Protein AF-A0A7S0CKQ8-F1 (afdb_monomer_lite)

Organism: NCBI:txid420281

InterPro domains:
  IPR008728 Elongator complex protein 4 [PF05625] (81-182)
  IPR027417 P-loop containing nucleoside triphosphate hydrolase [G3DSA:3.40.50.300] (2-163)

Structure (mmCIF, N/CA/C/O backbone):
data_AF-A0A7S0CKQ8-F1
#
_entry.id   AF-A0A7S0CKQ8-F1
#
loop_
_atom_site.group_PDB
_atom_site.id
_atom_site.type_symbol
_atom_site.label_atom_id
_atom_site.label_alt_id
_atom_site.label_comp_id
_atom_site.label_asym_id
_atom_site.label_entity_id
_atom_site.label_seq_id
_atom_site.pdbx_PDB_ins_code
_atom_site.Cartn_x
_atom_site.Cartn_y
_atom_site.Cartn_z
_atom_site.occupancy
_atom_site.B_iso_or_equiv
_atom_site.auth_seq_id
_atom_site.auth_comp_id
_atom_site.auth_asym_id
_atom_site.auth_atom_id
_atom_site.pdbx_PDB_model_num
ATOM 1 N N . LYS A 1 1 ? -15.401 19.056 7.300 1.00 50.69 1 LYS A N 1
ATOM 2 C CA . LYS A 1 1 ? -16.512 18.424 6.540 1.00 50.69 1 LYS A CA 1
ATOM 3 C C . LYS A 1 1 ? -16.419 16.890 6.542 1.00 50.69 1 LYS A C 1
ATOM 5 O O . LYS A 1 1 ? -17.383 16.257 6.943 1.00 50.69 1 LYS A O 1
ATOM 10 N N . THR A 1 2 ? -15.264 16.286 6.246 1.00 48.50 2 THR A N 1
ATOM 11 C CA . THR A 1 2 ? -15.063 14.816 6.235 1.00 48.50 2 THR A CA 1
ATOM 12 C C . THR A 1 2 ? -15.346 14.121 7.576 1.00 48.50 2 THR A C 1
ATOM 14 O O . THR A 1 2 ? -16.003 13.093 7.605 1.00 48.50 2 THR A O 1
ATOM 17 N N . MET A 1 3 ? -14.938 14.717 8.702 1.00 48.72 3 MET A N 1
ATOM 18 C CA . MET A 1 3 ? -15.210 14.181 10.051 1.00 48.72 3 MET A CA 1
ATOM 19 C C . MET A 1 3 ? -16.704 14.138 10.408 1.00 48.72 3 MET A C 1
ATOM 21 O O . MET A 1 3 ? -17.163 13.188 11.034 1.00 48.72 3 MET A O 1
ATOM 25 N N . LEU A 1 4 ? -17.477 15.143 9.982 1.00 59.66 4 LEU A N 1
ATOM 26 C CA . LEU A 1 4 ? -18.929 15.176 10.194 1.00 59.66 4 LEU A CA 1
ATOM 27 C C . LEU A 1 4 ? -19.635 14.133 9.325 1.00 59.66 4 LEU A C 1
ATOM 29 O O . LEU A 1 4 ? -20.561 13.476 9.782 1.00 59.66 4 LEU A O 1
ATOM 33 N N . HIS A 1 5 ? -19.141 13.933 8.102 1.00 58.62 5 HIS A N 1
ATOM 34 C CA . HIS A 1 5 ? -19.642 12.901 7.202 1.00 58.62 5 HIS A CA 1
ATOM 35 C C . HIS A 1 5 ? -19.390 11.486 7.749 1.00 58.62 5 HIS A C 1
ATOM 37 O O . HIS A 1 5 ? -20.305 10.671 7.769 1.00 58.62 5 HIS A O 1
ATOM 43 N N . ILE A 1 6 ? -18.197 11.218 8.296 1.00 57.66 6 ILE A N 1
ATOM 44 C CA . ILE A 1 6 ? -17.873 9.930 8.934 1.00 57.66 6 ILE A CA 1
ATOM 45 C C . ILE A 1 6 ? -18.785 9.668 10.143 1.00 57.66 6 ILE A C 1
ATOM 47 O O . ILE A 1 6 ? -19.312 8.568 10.280 1.00 57.66 6 ILE A O 1
ATOM 51 N N . ARG A 1 7 ? -19.028 10.679 10.990 1.00 58.44 7 ARG A N 1
ATOM 52 C CA . ARG A 1 7 ? -19.945 10.552 12.139 1.00 58.44 7 ARG A CA 1
ATOM 53 C C . ARG A 1 7 ? -21.394 10.311 11.719 1.00 58.44 7 ARG A C 1
ATOM 55 O O . ARG A 1 7 ? -22.065 9.489 12.329 1.00 58.44 7 ARG A O 1
ATOM 62 N N . SER A 1 8 ? -21.860 10.995 10.677 1.00 62.66 8 SER A N 1
ATOM 63 C CA . SER A 1 8 ? -23.208 10.804 10.132 1.00 62.66 8 SER A CA 1
ATOM 64 C C . SER A 1 8 ? -23.404 9.388 9.583 1.00 62.66 8 SER A C 1
ATOM 66 O O . SER A 1 8 ? -24.430 8.774 9.859 1.00 62.66 8 SER A O 1
ATOM 68 N N . ILE A 1 9 ? -22.400 8.836 8.893 1.00 61.12 9 ILE A N 1
ATOM 69 C CA . ILE A 1 9 ? -22.435 7.451 8.405 1.00 61.12 9 ILE A CA 1
ATOM 70 C C . ILE A 1 9 ? -22.483 6.468 9.581 1.00 61.12 9 ILE A C 1
ATOM 72 O O . ILE A 1 9 ? -23.349 5.595 9.600 1.00 61.12 9 ILE A O 1
ATOM 76 N N . LEU A 1 10 ? -21.622 6.649 10.591 1.00 57.31 10 LEU A N 1
ATOM 77 C CA . LEU A 1 10 ? -21.593 5.804 11.794 1.00 57.31 10 LEU A CA 1
ATOM 78 C C . LEU A 1 10 ? -22.907 5.846 12.589 1.00 57.31 10 LEU A C 1
ATOM 80 O O . LEU A 1 10 ? -23.332 4.827 13.114 1.00 57.31 10 LEU A O 1
ATOM 84 N N . SER A 1 11 ? -23.559 7.008 12.655 1.00 58.44 11 SER A N 1
ATOM 85 C CA . SER A 1 11 ? -24.833 7.204 13.361 1.00 58.44 11 SER A CA 1
ATOM 86 C C . SER A 1 11 ? -26.035 6.572 12.654 1.00 58.44 11 SER A C 1
ATOM 88 O O . SER A 1 11 ? -27.066 6.374 13.288 1.00 58.44 11 SER A O 1
ATOM 90 N N . SER A 1 12 ? -25.940 6.328 11.346 1.00 58.66 12 SER A N 1
ATOM 91 C CA . SER A 1 12 ? -27.071 5.888 10.518 1.00 58.66 12 SER A CA 1
ATOM 92 C C . SER A 1 12 ? -27.204 4.370 10.391 1.00 58.66 12 SER A C 1
ATOM 94 O O . SER A 1 12 ? -28.177 3.897 9.806 1.00 58.66 12 SER A O 1
ATOM 96 N N . GLN A 1 13 ? -26.241 3.597 10.905 1.00 53.94 13 GLN A N 1
ATOM 97 C CA . GLN A 1 13 ? -26.240 2.148 10.736 1.00 53.94 13 GLN A CA 1
ATOM 98 C C . GLN A 1 13 ? -26.765 1.402 11.969 1.00 53.94 13 GLN A C 1
ATOM 100 O O . GLN A 1 13 ? -26.391 1.735 13.094 1.00 53.94 13 GLN A O 1
ATOM 105 N N . PRO A 1 14 ? -27.623 0.381 11.774 1.00 51.41 14 PRO A N 1
ATOM 106 C CA . PRO A 1 14 ? -28.135 -0.431 12.867 1.00 51.41 14 PRO A CA 1
ATOM 107 C C . PRO A 1 14 ? -26.995 -1.206 13.558 1.00 51.41 14 PRO A C 1
ATOM 109 O O . PRO A 1 14 ? -26.052 -1.638 12.891 1.00 51.41 14 PRO A O 1
ATOM 112 N N . PRO A 1 15 ? -27.092 -1.444 14.880 1.00 54.56 15 PRO A N 1
ATOM 113 C CA . PRO A 1 15 ? -26.017 -2.003 15.715 1.00 54.56 15 PRO A CA 1
ATOM 114 C C . PRO A 1 15 ? -25.649 -3.467 15.409 1.00 54.56 15 PRO A C 1
ATOM 116 O O . PRO A 1 15 ? -24.789 -4.037 16.073 1.00 54.56 15 PRO A O 1
ATOM 119 N N . THR A 1 16 ? -26.289 -4.096 14.424 1.00 54.41 16 THR A N 1
ATOM 120 C CA . THR A 1 16 ? -26.160 -5.526 14.117 1.00 54.41 16 THR A CA 1
ATOM 121 C C . THR A 1 16 ? -25.118 -5.854 13.053 1.00 54.41 16 THR A C 1
ATOM 123 O O . THR A 1 16 ? -24.730 -7.011 12.942 1.00 54.41 16 THR A O 1
ATOM 126 N N . ASN A 1 17 ? -24.607 -4.870 12.308 1.00 52.91 17 ASN A N 1
ATOM 127 C CA . ASN A 1 17 ? -23.522 -5.084 11.352 1.00 52.91 17 ASN A CA 1
ATOM 128 C C . ASN A 1 17 ? -22.382 -4.116 11.650 1.00 52.91 17 ASN A C 1
ATOM 130 O O . ASN A 1 17 ? -22.487 -2.917 11.410 1.00 52.91 17 ASN A O 1
ATOM 134 N N . GLN A 1 18 ? -21.279 -4.653 12.166 1.00 64.62 18 GLN A N 1
ATOM 135 C CA . GLN A 1 18 ? -20.038 -3.935 12.442 1.00 64.62 18 GLN A CA 1
ATOM 136 C C . GLN A 1 18 ? -19.372 -3.520 11.118 1.00 64.62 18 GLN A C 1
ATOM 138 O O . GLN A 1 18 ? -18.387 -4.109 10.670 1.00 64.62 18 GLN A O 1
ATOM 143 N N . ALA A 1 19 ? -19.957 -2.549 10.420 1.00 73.56 19 ALA A N 1
ATOM 144 C CA . ALA A 1 19 ? -19.461 -2.120 9.127 1.00 73.56 19 ALA A CA 1
ATOM 145 C C . ALA A 1 19 ? -18.153 -1.345 9.301 1.00 73.56 19 ALA A C 1
ATOM 147 O O . ALA A 1 19 ? -18.081 -0.321 9.980 1.00 73.56 19 ALA A O 1
ATOM 148 N N . VAL A 1 20 ? -17.102 -1.838 8.651 1.00 84.94 20 VAL A N 1
ATOM 149 C CA . VAL A 1 20 ? -15.815 -1.149 8.583 1.00 84.94 20 VAL A CA 1
ATOM 150 C C . VAL A 1 20 ? -15.907 -0.022 7.560 1.00 84.94 20 VAL A C 1
ATOM 152 O O . VAL A 1 20 ? -16.175 -0.262 6.380 1.00 84.94 20 VAL A O 1
ATOM 155 N N . ILE A 1 21 ? -15.620 1.204 7.985 1.00 88.19 21 ILE A N 1
ATOM 156 C CA . ILE A 1 21 ? -15.540 2.362 7.094 1.00 88.19 21 ILE A CA 1
ATOM 157 C C . ILE A 1 21 ? -14.207 2.319 6.355 1.00 88.19 21 ILE A C 1
ATOM 159 O O . ILE A 1 21 ? -13.139 2.305 6.962 1.00 88.19 21 ILE A O 1
ATOM 163 N N . ARG A 1 22 ? -14.261 2.326 5.022 1.00 90.94 22 ARG A N 1
ATOM 164 C CA . ARG A 1 22 ? -13.079 2.297 4.156 1.00 90.94 22 ARG A CA 1
ATOM 165 C C . ARG A 1 22 ? -12.927 3.646 3.470 1.00 90.94 22 ARG A C 1
ATOM 167 O O . ARG A 1 22 ? -13.791 4.046 2.696 1.00 90.94 22 ARG A O 1
ATOM 174 N N . VAL A 1 23 ? -11.830 4.339 3.746 1.00 92.81 23 VAL A N 1
ATOM 175 C CA . VAL A 1 23 ? -11.517 5.644 3.156 1.00 92.81 23 VAL A CA 1
ATOM 176 C C . VAL A 1 23 ? -10.330 5.483 2.219 1.00 92.81 23 VAL A C 1
ATOM 178 O O . VAL A 1 23 ? -9.266 5.039 2.641 1.00 92.81 23 VAL A O 1
ATOM 181 N N . ALA A 1 24 ? -10.494 5.854 0.951 1.00 94.38 24 ALA A N 1
ATOM 182 C CA . ALA A 1 24 ? -9.413 5.853 -0.028 1.00 94.38 24 ALA A CA 1
ATOM 183 C C . ALA A 1 24 ? -9.019 7.293 -0.384 1.00 94.38 24 ALA A C 1
ATOM 185 O O . ALA A 1 24 ? -9.832 8.059 -0.897 1.00 94.38 24 ALA A O 1
ATOM 186 N N . LEU A 1 25 ? -7.764 7.652 -0.120 1.00 93.00 25 LEU A N 1
ATOM 187 C CA . LEU A 1 25 ? -7.152 8.912 -0.527 1.00 93.00 25 LEU A CA 1
ATOM 188 C C . LEU A 1 25 ? -6.266 8.643 -1.745 1.00 93.00 25 LEU A C 1
ATOM 190 O O . LEU A 1 25 ? -5.188 8.053 -1.631 1.00 93.00 25 LEU A O 1
ATOM 194 N N . ILE A 1 26 ? -6.739 9.058 -2.919 1.00 92.00 26 ILE A N 1
ATOM 195 C CA . ILE A 1 26 ? -6.071 8.781 -4.191 1.00 92.00 26 ILE A CA 1
ATOM 196 C C . ILE A 1 26 ? -5.159 9.945 -4.565 1.00 92.00 26 ILE A C 1
ATOM 198 O O . ILE A 1 26 ? -5.634 11.031 -4.879 1.00 92.00 26 ILE A O 1
ATOM 202 N N . ASN A 1 27 ? -3.849 9.697 -4.558 1.00 87.94 27 ASN A N 1
ATOM 203 C CA . ASN A 1 27 ? -2.800 10.672 -4.881 1.00 87.94 27 ASN A CA 1
ATOM 204 C C . ASN A 1 27 ? -2.947 12.007 -4.132 1.00 87.94 27 ASN A C 1
ATOM 206 O O . ASN A 1 27 ? -2.881 13.061 -4.766 1.00 87.94 27 ASN A O 1
ATOM 210 N N . PRO A 1 28 ? -3.159 11.997 -2.802 1.00 88.81 28 PRO A N 1
ATOM 211 C CA . PRO A 1 28 ? -3.246 13.241 -2.069 1.00 88.81 28 PRO A CA 1
ATOM 212 C C . PRO A 1 28 ? -1.869 13.906 -1.999 1.00 88.81 28 PRO A C 1
ATOM 214 O O . PRO A 1 28 ? -0.828 13.246 -2.069 1.00 88.81 28 PRO A O 1
ATOM 217 N N . ILE A 1 29 ? -1.874 15.217 -1.784 1.00 86.88 29 ILE A N 1
ATOM 218 C CA . ILE A 1 29 ? -0.663 15.990 -1.510 1.00 86.88 29 ILE A CA 1
ATOM 219 C C . ILE A 1 29 ? -0.040 15.488 -0.189 1.00 86.88 29 ILE A C 1
ATOM 221 O O . ILE A 1 29 ? -0.691 15.594 0.862 1.00 86.88 29 ILE A O 1
ATOM 225 N N . PRO A 1 30 ? 1.199 14.949 -0.196 1.00 87.12 30 PRO A N 1
ATOM 226 C CA . PRO A 1 30 ? 1.810 14.373 1.002 1.00 87.12 30 PRO A CA 1
ATOM 227 C C . PRO A 1 30 ? 1.966 15.371 2.147 1.00 87.12 30 PRO A C 1
ATOM 229 O O . PRO A 1 30 ? 1.688 15.003 3.286 1.00 87.12 30 PRO A O 1
ATOM 232 N N . ALA A 1 31 ? 2.314 16.628 1.849 1.00 85.75 31 ALA A N 1
ATOM 233 C CA . ALA A 1 31 ? 2.450 17.698 2.840 1.00 85.75 31 ALA A CA 1
ATOM 234 C C . ALA A 1 31 ? 1.227 17.819 3.771 1.00 85.75 31 ALA A C 1
ATOM 236 O O . ALA A 1 31 ? 1.373 17.861 4.992 1.00 85.75 31 ALA A O 1
ATOM 237 N N . TYR A 1 32 ? 0.007 17.779 3.223 1.00 89.81 32 TYR A N 1
ATOM 238 C CA . TYR A 1 32 ? -1.216 17.826 4.032 1.00 89.81 32 TYR A CA 1
ATOM 239 C C . TYR A 1 32 ? -1.459 16.525 4.796 1.00 89.81 32 TYR A C 1
ATOM 241 O O . TYR A 1 32 ? -1.913 16.545 5.940 1.00 89.81 32 TYR A O 1
ATOM 249 N N . CYS A 1 33 ? -1.137 15.387 4.184 1.00 91.06 33 CYS A N 1
ATOM 250 C CA . CYS A 1 33 ? -1.343 14.078 4.793 1.00 91.06 33 CYS A CA 1
ATOM 251 C C . CYS A 1 33 ? -0.456 13.859 6.020 1.00 91.06 33 CYS A C 1
ATOM 253 O O . CYS A 1 33 ? -0.919 13.283 6.999 1.00 91.06 33 CYS A O 1
ATOM 255 N N . ILE A 1 34 ? 0.788 14.340 5.991 1.00 91.25 34 ILE A N 1
ATOM 256 C CA . ILE A 1 34 ? 1.742 14.203 7.103 1.00 91.25 34 ILE A CA 1
ATOM 257 C C . ILE A 1 34 ? 1.220 14.887 8.370 1.00 91.25 34 ILE A C 1
ATOM 259 O O . ILE A 1 34 ? 1.460 14.389 9.465 1.00 91.25 34 ILE A O 1
ATOM 263 N N . ILE A 1 35 ? 0.476 15.985 8.225 1.00 91.19 35 ILE A N 1
ATOM 264 C CA . ILE A 1 35 ? -0.102 16.732 9.348 1.00 91.19 35 ILE A CA 1
ATOM 265 C C . ILE A 1 35 ? -1.467 16.151 9.741 1.00 91.19 35 ILE A C 1
ATOM 267 O O . ILE A 1 35 ? -1.726 15.890 10.915 1.00 91.19 35 ILE A O 1
ATOM 271 N N . ALA A 1 36 ? -2.351 15.926 8.766 1.00 92.38 36 ALA A N 1
ATOM 272 C CA . ALA A 1 36 ? -3.740 15.563 9.035 1.00 92.38 36 ALA A CA 1
ATOM 273 C C . ALA A 1 36 ? -3.928 14.090 9.432 1.00 92.38 36 ALA A C 1
ATOM 275 O O . ALA A 1 36 ? -4.768 13.794 10.285 1.00 92.38 36 ALA A O 1
ATOM 276 N N . LEU A 1 37 ? -3.175 13.156 8.834 1.00 92.38 37 LEU A N 1
ATOM 277 C CA . LEU A 1 37 ? -3.355 11.726 9.105 1.00 92.38 37 LEU A CA 1
ATOM 278 C C . LEU A 1 37 ? -3.031 11.354 10.552 1.00 92.38 37 LEU A C 1
ATOM 280 O O . LEU A 1 37 ? -3.846 10.646 11.132 1.00 92.38 37 LEU A O 1
ATOM 284 N N . PRO A 1 38 ? -1.934 11.818 11.181 1.00 92.88 38 PRO A N 1
ATOM 285 C CA . PRO A 1 38 ? -1.680 11.518 12.589 1.00 92.88 38 PRO A CA 1
ATOM 286 C C . PRO A 1 38 ? -2.813 11.961 13.512 1.00 92.88 38 PRO A C 1
ATOM 288 O O . PRO A 1 38 ? -3.230 11.190 14.371 1.00 92.88 38 PRO A O 1
ATOM 291 N N . LEU A 1 39 ? -3.356 13.165 13.301 1.00 93.25 39 LEU A N 1
ATOM 292 C CA . LEU A 1 39 ? -4.470 13.697 14.093 1.00 93.25 39 LEU A CA 1
ATOM 293 C C . LEU A 1 39 ? -5.748 12.869 13.895 1.00 93.25 39 LEU A C 1
ATOM 295 O O . LEU A 1 39 ? -6.449 12.538 14.857 1.00 93.25 39 LEU A O 1
ATOM 299 N N . LEU A 1 40 ? -6.031 12.488 12.647 1.00 91.56 40 LEU A N 1
ATOM 300 C CA . LEU A 1 40 ? -7.167 11.636 12.313 1.00 91.56 40 LEU A CA 1
ATOM 301 C C . LEU A 1 40 ? -7.014 10.235 12.922 1.00 91.56 40 LEU A C 1
ATOM 303 O O . LEU A 1 40 ? -7.945 9.740 13.550 1.00 91.56 40 LEU A O 1
ATOM 307 N N . LEU A 1 41 ? -5.840 9.616 12.782 1.00 91.06 41 LEU A N 1
ATOM 308 C CA . LEU A 1 41 ? -5.534 8.298 13.336 1.00 91.06 41 LEU A CA 1
ATOM 309 C C . LEU A 1 41 ? -5.588 8.304 14.864 1.00 91.06 41 LEU A C 1
ATOM 311 O O . LEU A 1 41 ? -6.138 7.371 15.442 1.00 91.06 41 LEU A O 1
ATOM 315 N N . ALA A 1 42 ? -5.082 9.351 15.520 1.00 91.44 42 ALA A N 1
ATOM 316 C CA . ALA A 1 42 ? -5.190 9.510 16.968 1.00 91.44 42 ALA A CA 1
ATOM 317 C C . ALA A 1 42 ? -6.657 9.542 17.416 1.00 91.44 42 ALA A C 1
ATOM 319 O O . ALA A 1 42 ? -7.019 8.857 18.367 1.00 91.44 42 ALA A O 1
ATOM 320 N N . THR A 1 43 ? -7.512 10.260 16.682 1.00 92.19 43 THR A N 1
ATOM 321 C CA . THR A 1 43 ? -8.954 10.330 16.966 1.00 92.19 43 THR A CA 1
ATOM 322 C C . THR A 1 43 ? -9.661 8.996 16.717 1.00 92.19 43 THR A C 1
ATOM 324 O O . THR A 1 43 ? -10.493 8.574 17.517 1.00 92.19 43 THR A O 1
ATOM 327 N N . ILE A 1 44 ? -9.335 8.312 15.617 1.00 89.38 44 ILE A N 1
ATOM 328 C CA . ILE A 1 44 ? -9.882 6.986 15.295 1.00 89.38 44 ILE A CA 1
ATOM 329 C C . ILE A 1 44 ? -9.519 5.986 16.393 1.00 89.38 44 ILE A C 1
ATOM 331 O O . ILE A 1 44 ? -10.391 5.265 16.869 1.00 89.38 44 ILE A O 1
ATOM 335 N N . ARG A 1 45 ? -8.250 5.974 16.816 1.00 87.44 45 ARG A N 1
ATOM 336 C CA . ARG A 1 45 ? -7.735 5.064 17.846 1.00 87.44 45 ARG A CA 1
ATOM 337 C C . ARG A 1 45 ? -8.320 5.371 19.222 1.00 87.44 45 ARG A C 1
ATOM 339 O O . ARG A 1 45 ? -8.752 4.444 19.894 1.00 87.44 45 ARG A O 1
ATOM 346 N N . SER A 1 46 ? -8.400 6.643 19.618 1.00 91.62 46 SER A N 1
ATOM 347 C CA . SER A 1 46 ? -8.961 7.024 20.923 1.00 91.62 46 SER A CA 1
ATOM 348 C C . SER A 1 46 ? -10.443 6.680 21.063 1.00 91.62 46 SER A C 1
ATOM 350 O O . SER A 1 46 ? -10.896 6.367 22.157 1.00 91.62 46 SER A O 1
ATOM 352 N N . ASN A 1 47 ? -11.187 6.684 19.956 1.00 88.88 47 ASN A N 1
ATOM 353 C CA . ASN A 1 47 ? -12.606 6.330 19.927 1.00 88.88 47 ASN A CA 1
ATOM 354 C C . ASN A 1 47 ? -12.856 4.884 19.457 1.00 88.88 47 ASN A C 1
ATOM 356 O O . ASN A 1 47 ? -14.007 4.512 19.250 1.00 88.88 47 ASN A O 1
ATOM 360 N N . SER A 1 48 ? -11.802 4.079 19.255 1.00 86.00 48 SER A N 1
ATOM 361 C CA . SER A 1 48 ? -11.883 2.695 18.755 1.00 86.00 48 SER A CA 1
ATOM 362 C C . SER A 1 48 ? -12.784 2.527 17.517 1.00 86.00 48 SER A C 1
ATOM 364 O O . SER A 1 48 ? -13.553 1.572 17.410 1.00 86.00 48 SER A O 1
ATOM 366 N N . LEU A 1 49 ? -12.714 3.472 16.572 1.00 85.19 49 LEU A N 1
ATOM 367 C CA . LEU A 1 49 ? -13.588 3.474 15.396 1.00 85.19 49 LEU A CA 1
ATOM 368 C C . LEU A 1 49 ? -13.126 2.431 14.359 1.00 85.19 49 LEU A C 1
ATOM 370 O O . LEU A 1 49 ? -11.929 2.360 14.065 1.00 85.19 49 LEU A O 1
ATOM 374 N N . PRO A 1 50 ? -14.045 1.680 13.720 1.00 88.12 50 PRO A N 1
ATOM 375 C CA . PRO A 1 50 ? -13.706 0.658 12.729 1.00 88.12 50 PRO A CA 1
ATOM 376 C C . PRO A 1 50 ? -13.403 1.293 11.360 1.00 88.12 50 PRO A C 1
ATOM 378 O O . PRO A 1 50 ? -14.181 1.167 10.415 1.00 88.12 50 PRO A O 1
ATOM 381 N N . VAL A 1 51 ? -12.286 2.016 11.242 1.00 88.94 51 VAL A N 1
ATOM 382 C CA . VAL A 1 51 ? -11.902 2.755 10.025 1.00 88.94 51 VAL A CA 1
ATOM 383 C C . VAL A 1 51 ? -10.600 2.212 9.437 1.00 88.94 51 VAL A C 1
ATOM 385 O O . VAL A 1 51 ? -9.599 2.084 10.137 1.00 88.94 51 VAL A O 1
ATOM 388 N N . VAL A 1 52 ? -10.588 1.967 8.126 1.00 90.69 52 VAL A N 1
ATOM 389 C CA . VAL A 1 52 ? -9.391 1.626 7.344 1.00 90.69 52 VAL A CA 1
ATOM 390 C C . VAL A 1 52 ? -9.125 2.728 6.325 1.00 90.69 52 VAL A C 1
ATOM 392 O O . VAL A 1 52 ? -10.013 3.095 5.555 1.00 90.69 52 VAL A O 1
ATOM 395 N N . ILE A 1 53 ? -7.892 3.235 6.298 1.00 93.44 53 ILE A N 1
ATOM 396 C CA . ILE A 1 53 ? -7.469 4.293 5.375 1.00 93.44 53 ILE A CA 1
ATOM 397 C C . ILE A 1 53 ? -6.451 3.723 4.385 1.00 93.44 53 ILE A C 1
ATOM 399 O O . ILE A 1 53 ? -5.384 3.255 4.781 1.00 93.44 53 ILE A O 1
ATOM 403 N N . LEU A 1 54 ? -6.765 3.802 3.093 1.00 95.19 54 LEU A N 1
ATOM 404 C CA . LEU A 1 54 ? -5.841 3.529 1.998 1.00 95.19 54 LEU A CA 1
ATOM 405 C C . LEU A 1 54 ? -5.344 4.854 1.423 1.00 95.19 54 LEU A C 1
ATOM 407 O O . LEU A 1 54 ? -6.145 5.689 1.012 1.00 95.19 54 LEU A O 1
ATOM 411 N N . VAL A 1 55 ? -4.028 5.027 1.343 1.00 94.06 55 VAL A N 1
ATOM 412 C CA . VAL A 1 55 ? -3.400 6.184 0.696 1.00 94.06 55 VAL A CA 1
ATOM 413 C C . VAL A 1 55 ? -2.554 5.693 -0.467 1.00 94.06 55 VAL A C 1
ATOM 415 O O . VAL A 1 55 ? -1.645 4.887 -0.266 1.00 94.06 55 VAL A O 1
ATOM 418 N N . THR A 1 56 ? -2.830 6.173 -1.679 1.00 93.44 56 THR A N 1
ATOM 419 C CA . THR A 1 56 ? -2.013 5.858 -2.861 1.00 93.44 56 THR A CA 1
ATOM 420 C C . THR A 1 56 ? -1.210 7.078 -3.279 1.00 93.44 56 THR A C 1
ATOM 422 O O . THR A 1 56 ? -1.738 8.185 -3.292 1.00 93.44 56 THR A O 1
ATOM 425 N N . THR A 1 57 ? 0.051 6.893 -3.660 1.00 89.69 57 THR A N 1
ATOM 426 C CA . THR A 1 57 ? 0.895 7.968 -4.195 1.00 89.69 57 THR A CA 1
ATOM 427 C C . THR A 1 57 ? 1.583 7.513 -5.478 1.00 89.69 57 THR A C 1
ATOM 429 O O . THR A 1 57 ? 1.871 6.328 -5.655 1.00 89.69 57 THR A O 1
ATOM 432 N N . LYS A 1 58 ? 1.849 8.459 -6.383 1.00 87.19 58 LYS A N 1
ATOM 433 C CA . LYS A 1 58 ? 2.615 8.244 -7.619 1.00 87.19 58 LYS A CA 1
ATOM 434 C C . LYS A 1 58 ? 4.030 8.794 -7.435 1.00 87.19 58 LYS A C 1
ATOM 436 O O . LYS A 1 58 ? 4.237 9.972 -7.705 1.00 87.19 58 LYS A O 1
ATOM 441 N N . PRO A 1 59 ? 5.002 7.999 -6.952 1.00 77.69 59 PRO A N 1
ATOM 442 C CA . PRO A 1 59 ? 6.304 8.509 -6.516 1.00 77.69 59 PRO A CA 1
ATOM 443 C C . PRO A 1 59 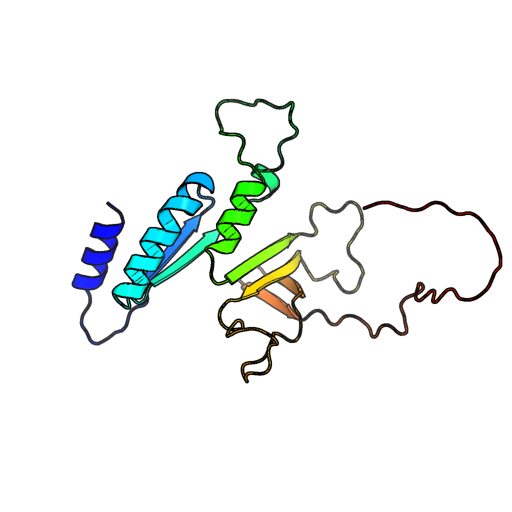? 7.091 9.244 -7.613 1.00 77.69 59 PRO A C 1
ATOM 445 O O . PRO A 1 59 ? 7.851 10.147 -7.294 1.00 77.69 59 PRO A O 1
ATOM 448 N N . TRP A 1 60 ? 6.879 8.927 -8.893 1.00 77.38 60 TRP A N 1
ATOM 449 C CA . TRP A 1 60 ? 7.531 9.622 -10.011 1.00 77.38 60 TRP A CA 1
ATOM 450 C C . TRP A 1 60 ? 7.091 11.083 -10.176 1.00 77.38 60 TRP A C 1
ATOM 452 O O . TRP A 1 60 ? 7.872 11.886 -10.665 1.00 77.38 60 TRP A O 1
ATOM 462 N N . CYS A 1 61 ? 5.901 11.474 -9.705 1.00 72.19 61 CYS A N 1
ATOM 463 C CA . CYS A 1 61 ? 5.478 12.883 -9.696 1.00 72.19 61 CYS A CA 1
ATOM 464 C C . CYS A 1 61 ? 6.301 13.750 -8.721 1.00 72.19 61 CYS A C 1
ATOM 466 O O . CYS A 1 61 ? 6.233 14.970 -8.784 1.00 72.19 61 CYS A O 1
ATOM 468 N N . PHE A 1 62 ? 7.065 13.118 -7.827 1.00 67.38 62 PHE A N 1
ATOM 469 C CA . PHE A 1 62 ? 7.893 13.750 -6.794 1.00 67.38 62 PHE A CA 1
ATOM 470 C C . PHE A 1 62 ? 9.380 13.772 -7.177 1.00 67.38 62 PHE A C 1
ATOM 472 O O . PHE A 1 62 ? 10.207 14.332 -6.464 1.00 67.38 62 PHE A O 1
ATOM 479 N N . ILE A 1 63 ? 9.725 13.126 -8.295 1.00 65.81 63 ILE A N 1
ATOM 480 C CA . ILE A 1 63 ? 11.070 13.073 -8.864 1.00 65.81 63 ILE A CA 1
ATOM 481 C C . ILE A 1 63 ? 11.055 14.017 -10.069 1.00 65.81 63 ILE A C 1
ATOM 483 O O . ILE A 1 63 ? 11.090 13.587 -11.217 1.00 65.81 63 ILE A O 1
ATOM 487 N N . GLN A 1 64 ? 10.900 15.317 -9.820 1.00 59.38 64 GLN A N 1
ATOM 488 C CA . GLN A 1 64 ? 11.141 16.315 -10.859 1.00 59.38 64 GLN A CA 1
ATOM 489 C C . GLN A 1 64 ? 12.624 16.704 -10.837 1.00 59.38 64 GLN A C 1
ATOM 491 O O . GLN A 1 64 ? 13.175 16.919 -9.753 1.00 59.38 64 GLN A O 1
ATOM 496 N N . PRO A 1 65 ? 13.288 16.795 -12.002 1.00 57.69 65 PRO A N 1
ATOM 497 C CA . PRO A 1 65 ? 14.607 17.400 -12.074 1.00 57.69 65 PRO A CA 1
ATOM 498 C C . PRO A 1 65 ? 14.508 18.869 -11.625 1.00 57.69 65 PRO A C 1
ATOM 500 O O . PRO A 1 65 ? 13.508 19.527 -11.921 1.00 57.69 65 PRO A O 1
ATOM 503 N N . PRO A 1 66 ? 15.536 19.410 -10.948 1.00 56.97 66 PRO A N 1
ATOM 504 C CA . PRO A 1 66 ? 15.497 20.742 -10.334 1.00 56.97 66 PRO A CA 1
ATOM 505 C C . PRO A 1 66 ? 15.231 21.908 -11.309 1.00 56.97 66 PRO A C 1
ATOM 507 O O . PRO A 1 66 ? 14.970 23.016 -10.856 1.00 56.97 66 PRO A O 1
ATOM 510 N N . ASN A 1 67 ? 15.245 21.667 -12.626 1.00 53.16 67 ASN A N 1
ATOM 511 C CA . ASN A 1 67 ? 15.205 22.702 -13.664 1.00 53.16 67 ASN A CA 1
ATOM 512 C C . ASN A 1 67 ? 13.914 22.739 -14.505 1.00 53.16 67 ASN A C 1
ATOM 514 O O . ASN A 1 67 ? 13.875 23.453 -15.503 1.00 53.16 67 ASN A O 1
ATOM 518 N N . VAL A 1 68 ? 12.859 21.996 -14.149 1.00 55.59 68 VAL A N 1
ATOM 519 C CA . VAL A 1 68 ? 11.587 22.022 -14.899 1.00 55.59 68 VAL A CA 1
ATOM 520 C C . VAL A 1 68 ? 10.473 22.586 -14.017 1.00 55.59 68 VAL A C 1
ATOM 522 O O . VAL A 1 68 ? 9.705 21.857 -13.395 1.00 55.59 68 VAL A O 1
ATOM 525 N N . THR A 1 69 ? 10.382 23.914 -13.958 1.00 48.59 69 THR A N 1
ATOM 526 C CA . THR A 1 69 ? 9.271 24.647 -13.335 1.00 48.59 69 THR A CA 1
ATOM 527 C C . THR A 1 69 ? 8.082 24.723 -14.294 1.00 48.59 69 THR A C 1
ATOM 529 O O . THR A 1 69 ? 7.722 25.779 -14.810 1.00 48.59 69 THR A O 1
ATOM 532 N N . CYS A 1 70 ? 7.427 23.590 -14.545 1.00 43.03 70 CYS A N 1
ATOM 533 C CA . CYS A 1 70 ? 6.120 23.606 -15.198 1.00 43.03 70 CYS A CA 1
ATOM 534 C C . CYS A 1 70 ? 5.053 24.006 -14.170 1.00 43.03 70 CYS A C 1
ATOM 536 O O . CYS A 1 70 ? 4.618 23.179 -13.378 1.00 43.03 70 CYS A O 1
ATOM 538 N N . GLY A 1 71 ? 4.667 25.284 -14.181 1.00 45.44 71 GLY A N 1
ATOM 539 C CA . GLY A 1 71 ? 3.381 25.801 -13.700 1.00 45.44 71 GLY A CA 1
ATOM 540 C C . GLY A 1 71 ? 2.833 25.242 -12.379 1.00 45.44 71 GLY A C 1
ATOM 541 O O . GLY A 1 71 ? 2.041 24.308 -12.365 1.00 45.44 71 GLY A O 1
ATOM 542 N N . SER A 1 72 ? 3.096 25.948 -11.278 1.00 44.59 72 SER A N 1
ATOM 543 C CA . SER A 1 72 ? 2.215 26.035 -10.094 1.00 44.59 72 SER A CA 1
ATOM 544 C C . SER A 1 72 ? 1.925 24.783 -9.248 1.00 44.59 72 SER A C 1
ATOM 546 O O . SER A 1 72 ? 1.039 24.840 -8.397 1.00 44.59 72 SER A O 1
ATOM 548 N N . THR A 1 73 ? 2.666 23.682 -9.373 1.00 53.09 73 THR A N 1
ATOM 549 C CA . THR A 1 73 ? 2.599 22.605 -8.366 1.00 53.09 73 THR A CA 1
ATOM 550 C C . THR A 1 73 ? 3.774 22.696 -7.394 1.00 53.09 73 THR A C 1
ATOM 552 O O . THR A 1 73 ? 4.913 22.771 -7.857 1.00 53.09 73 THR A O 1
ATOM 555 N N . PRO A 1 74 ? 3.540 22.700 -6.065 1.00 54.66 74 PRO A N 1
ATOM 556 C CA . PRO A 1 74 ? 4.621 22.702 -5.086 1.00 54.66 74 PRO A CA 1
ATOM 557 C C . PRO A 1 74 ? 5.543 21.514 -5.361 1.00 54.66 74 PRO A C 1
ATOM 559 O O . PRO A 1 74 ? 5.075 20.395 -5.569 1.00 54.66 74 PRO A O 1
ATOM 562 N N . SER A 1 75 ? 6.850 21.771 -5.406 1.00 56.81 75 SER A N 1
ATOM 563 C CA . SER A 1 75 ? 7.883 20.758 -5.597 1.00 56.81 75 SER A CA 1
ATOM 564 C C . SER A 1 75 ? 7.851 19.786 -4.420 1.00 56.81 75 SER A C 1
ATOM 566 O O . SER A 1 75 ? 8.487 19.973 -3.385 1.00 56.81 75 SER A O 1
ATOM 568 N N . HIS A 1 76 ? 7.032 18.750 -4.544 1.00 64.25 76 HIS A N 1
ATOM 569 C CA . HIS A 1 76 ? 6.830 17.808 -3.464 1.00 64.25 76 HIS A CA 1
ATOM 570 C C . HIS A 1 76 ? 8.111 17.000 -3.239 1.00 64.25 76 HIS A C 1
ATOM 572 O O . HIS A 1 76 ? 8.540 16.220 -4.091 1.00 64.25 76 HIS A O 1
ATOM 578 N N . SER A 1 77 ? 8.736 17.190 -2.080 1.00 72.81 77 SER A N 1
ATOM 579 C CA . SER A 1 77 ? 10.023 16.572 -1.773 1.00 72.81 77 SER A CA 1
ATOM 580 C C . SER A 1 77 ? 9.879 15.076 -1.485 1.00 72.81 77 SER A C 1
ATOM 582 O O . SER A 1 77 ? 8.967 14.646 -0.777 1.00 72.81 77 SER A O 1
ATOM 584 N N . LEU A 1 78 ? 10.864 14.271 -1.900 1.00 79.06 78 LEU A N 1
ATOM 585 C CA . LEU A 1 78 ? 11.013 12.880 -1.445 1.00 79.06 78 LEU A CA 1
ATOM 586 C C . LEU A 1 78 ? 10.974 12.756 0.091 1.00 79.06 78 LEU A C 1
ATOM 588 O O . LEU A 1 78 ? 10.492 11.747 0.613 1.00 79.06 78 LEU A O 1
ATOM 592 N N . LYS A 1 79 ? 11.424 13.790 0.819 1.00 83.31 79 LYS A N 1
ATOM 593 C CA . LYS A 1 79 ? 11.353 13.863 2.289 1.00 83.31 79 LYS A CA 1
ATOM 594 C C . LYS A 1 79 ? 9.919 13.718 2.805 1.00 83.31 79 LYS A C 1
ATOM 596 O O . LYS A 1 79 ? 9.699 13.000 3.780 1.00 83.31 79 LYS A O 1
ATOM 601 N N . GLU A 1 80 ? 8.947 14.324 2.129 1.00 85.06 80 GLU A N 1
ATOM 602 C CA . GLU A 1 80 ? 7.531 14.249 2.500 1.00 85.06 80 GLU A CA 1
ATOM 603 C C . GLU A 1 80 ? 6.999 12.821 2.341 1.00 85.06 80 GLU A C 1
ATOM 605 O O . GLU A 1 80 ? 6.335 12.293 3.230 1.00 85.06 80 GLU A O 1
ATOM 610 N N . LEU A 1 81 ? 7.362 12.130 1.256 1.00 84.50 81 LEU A N 1
ATOM 611 C CA . LEU A 1 81 ? 6.993 10.723 1.079 1.00 84.50 81 LEU A CA 1
ATOM 612 C C . LEU A 1 81 ? 7.582 9.836 2.183 1.00 84.50 81 LEU A C 1
ATOM 614 O O . LEU A 1 81 ? 6.901 8.930 2.667 1.00 84.50 81 LEU A O 1
ATOM 618 N N . PHE A 1 82 ? 8.824 10.083 2.612 1.00 85.38 82 PHE A N 1
ATOM 619 C CA . PHE A 1 82 ? 9.416 9.355 3.738 1.00 85.38 82 PHE A CA 1
ATOM 620 C C . PHE A 1 82 ? 8.683 9.621 5.055 1.00 85.38 82 PHE A C 1
ATOM 622 O O . PHE A 1 82 ? 8.445 8.679 5.813 1.00 85.38 82 PHE A O 1
ATOM 629 N N . GLN A 1 83 ? 8.290 10.865 5.321 1.00 89.25 83 GLN A N 1
ATOM 630 C CA . GLN A 1 83 ? 7.504 11.218 6.506 1.00 89.25 83 GLN A CA 1
ATOM 631 C C . GLN A 1 83 ? 6.104 10.592 6.467 1.00 89.25 83 GLN A C 1
ATOM 633 O O . GLN A 1 83 ? 5.670 10.011 7.460 1.00 89.25 83 GLN A O 1
ATOM 638 N N . LEU A 1 84 ? 5.440 10.598 5.310 1.00 88.81 84 LEU A N 1
ATOM 639 C CA . LEU A 1 84 ? 4.142 9.952 5.123 1.00 88.81 84 LEU A CA 1
ATOM 640 C C . LEU A 1 84 ? 4.214 8.444 5.420 1.00 88.81 84 LEU A C 1
ATOM 642 O O . LEU A 1 84 ? 3.352 7.892 6.096 1.00 88.81 84 LEU A O 1
ATOM 646 N N . ARG A 1 85 ? 5.288 7.765 5.003 1.00 88.88 85 ARG A N 1
ATOM 647 C CA . ARG A 1 85 ? 5.495 6.342 5.334 1.00 88.88 85 ARG A CA 1
ATOM 648 C C . ARG A 1 85 ? 5.606 6.081 6.838 1.00 88.88 85 ARG A C 1
ATOM 650 O O . ARG A 1 85 ? 5.260 4.986 7.283 1.00 88.88 85 ARG A O 1
ATOM 657 N N . ARG A 1 86 ? 6.096 7.044 7.630 1.00 87.06 86 ARG A N 1
ATOM 658 C CA . ARG A 1 86 ? 6.221 6.883 9.090 1.00 87.06 86 ARG A CA 1
ATOM 659 C C . ARG A 1 86 ? 4.857 6.819 9.767 1.00 87.06 86 ARG A C 1
ATOM 661 O O . ARG A 1 86 ? 4.710 6.031 10.697 1.00 87.06 86 ARG A O 1
ATOM 668 N N . VAL A 1 87 ? 3.878 7.574 9.267 1.00 88.06 87 VAL A N 1
ATOM 669 C CA . VAL A 1 87 ? 2.529 7.653 9.852 1.00 88.06 87 VAL A CA 1
ATOM 670 C C . VAL A 1 87 ? 1.618 6.493 9.433 1.00 88.06 87 VAL A C 1
ATOM 672 O O . VAL A 1 87 ? 0.617 6.237 10.091 1.00 88.06 87 VAL A O 1
ATOM 675 N N . CYS A 1 88 ? 1.962 5.770 8.364 1.00 89.06 88 CYS A N 1
ATOM 676 C CA . CYS A 1 88 ? 1.204 4.612 7.890 1.00 89.06 88 CYS A CA 1
ATOM 677 C C . CYS A 1 88 ? 1.541 3.336 8.671 1.00 89.06 88 CYS A C 1
ATOM 679 O O . CYS A 1 88 ? 2.712 3.055 8.927 1.00 89.06 88 CYS A O 1
ATOM 681 N N . ASP A 1 89 ? 0.535 2.508 8.954 1.00 87.31 89 ASP A N 1
ATOM 682 C CA . ASP A 1 89 ? 0.737 1.199 9.588 1.00 87.31 89 ASP A CA 1
ATOM 683 C C . ASP A 1 89 ? 1.304 0.167 8.597 1.00 87.31 89 ASP A C 1
ATOM 685 O O . ASP A 1 89 ? 2.152 -0.646 8.955 1.00 87.31 89 ASP A O 1
ATOM 689 N N . ALA A 1 90 ? 0.910 0.235 7.325 1.00 89.69 90 ALA A N 1
ATOM 690 C CA . ALA A 1 90 ? 1.443 -0.595 6.249 1.00 89.69 90 ALA A CA 1
ATOM 691 C C . ALA A 1 90 ? 1.915 0.272 5.078 1.00 89.69 90 ALA A C 1
ATOM 693 O O . ALA A 1 90 ? 1.274 1.262 4.727 1.00 89.69 90 ALA A O 1
ATOM 694 N N . VAL A 1 91 ? 3.034 -0.106 4.460 1.00 90.94 91 VAL A N 1
ATOM 695 C CA . VAL A 1 91 ? 3.563 0.564 3.268 1.00 90.94 91 VAL A CA 1
ATOM 696 C C . VAL A 1 91 ? 3.903 -0.487 2.226 1.00 90.94 91 VAL A C 1
ATOM 698 O O . VAL A 1 91 ? 4.762 -1.343 2.442 1.00 90.94 91 VAL A O 1
ATOM 701 N N . LEU A 1 92 ? 3.253 -0.370 1.073 1.00 91.69 92 LEU A N 1
ATOM 702 C CA . LEU A 1 92 ? 3.456 -1.211 -0.097 1.00 91.69 92 LEU A CA 1
ATOM 703 C C . LEU A 1 92 ? 4.025 -0.354 -1.229 1.00 91.69 92 LEU A C 1
ATOM 705 O O . LEU A 1 92 ? 3.643 0.803 -1.393 1.00 91.69 92 LEU A O 1
ATOM 709 N N . SER A 1 93 ? 4.945 -0.909 -2.008 1.00 91.25 93 SER A N 1
ATOM 710 C CA . SER A 1 93 ? 5.477 -0.257 -3.206 1.00 91.25 93 SER A CA 1
ATOM 711 C C . SER A 1 93 ? 5.430 -1.212 -4.385 1.00 91.25 93 SER A C 1
ATOM 713 O O . SER A 1 93 ? 5.922 -2.331 -4.272 1.00 91.25 93 SER A O 1
ATOM 715 N N . THR A 1 94 ? 4.884 -0.764 -5.507 1.00 91.31 94 THR A N 1
ATOM 716 C CA . THR A 1 94 ? 4.816 -1.529 -6.754 1.00 91.31 94 THR A CA 1
ATOM 717 C C . THR A 1 94 ? 5.790 -0.964 -7.774 1.00 91.31 94 THR A C 1
ATOM 719 O O . THR A 1 94 ? 5.942 0.252 -7.882 1.00 91.31 94 THR A O 1
ATOM 722 N N . HIS A 1 95 ? 6.424 -1.842 -8.538 1.00 88.50 95 HIS A N 1
ATOM 723 C CA . HIS A 1 95 ? 7.294 -1.488 -9.650 1.00 88.50 95 HIS A CA 1
ATOM 724 C C . HIS A 1 95 ? 6.864 -2.285 -10.879 1.00 88.50 95 HIS A C 1
ATOM 726 O O . HIS A 1 95 ? 6.965 -3.508 -10.859 1.00 88.50 95 HIS A O 1
ATOM 732 N N . GLY A 1 96 ? 6.361 -1.611 -11.913 1.00 89.00 96 GLY A N 1
ATOM 733 C CA . GLY A 1 96 ? 6.013 -2.250 -13.186 1.00 89.00 96 GLY A CA 1
ATOM 734 C C . GLY A 1 96 ? 7.250 -2.535 -14.036 1.00 89.00 96 GLY A C 1
ATOM 735 O O . GLY A 1 96 ? 8.290 -1.906 -13.838 1.00 89.00 96 GLY A O 1
ATOM 736 N N . PHE A 1 97 ? 7.148 -3.479 -14.965 1.00 88.44 97 PHE A N 1
ATOM 737 C CA . PHE A 1 97 ? 8.218 -3.764 -15.927 1.00 88.44 97 PHE A CA 1
ATOM 738 C C . PHE A 1 97 ? 8.123 -2.936 -17.218 1.00 88.44 97 PHE A C 1
ATOM 740 O O . PHE A 1 97 ? 9.143 -2.759 -17.876 1.00 88.44 97 PHE A O 1
ATOM 747 N N . ASP A 1 98 ? 6.964 -2.328 -17.506 1.00 78.81 98 ASP A N 1
ATOM 748 C CA . ASP A 1 98 ? 6.633 -1.572 -18.738 1.00 78.81 98 ASP A CA 1
ATOM 749 C C . ASP A 1 98 ? 7.472 -0.302 -19.022 1.00 78.81 98 ASP A C 1
ATOM 751 O O . ASP A 1 98 ? 7.142 0.493 -19.896 1.00 78.81 98 ASP A O 1
ATOM 755 N N . GLY A 1 99 ? 8.574 -0.079 -18.308 1.00 67.56 99 GLY A N 1
ATOM 756 C CA . GLY A 1 99 ? 9.498 1.034 -18.551 1.00 67.56 99 GLY A CA 1
ATOM 757 C C . GLY A 1 99 ? 10.972 0.669 -18.396 1.00 67.56 99 GLY A C 1
ATOM 758 O O . GLY A 1 99 ? 11.818 1.562 -18.361 1.00 67.56 99 GLY A O 1
ATOM 759 N N . ILE A 1 100 ? 11.298 -0.619 -18.256 1.00 74.19 100 ILE A N 1
ATOM 760 C CA . ILE A 1 100 ? 12.679 -1.079 -18.094 1.00 74.19 100 ILE A CA 1
ATOM 761 C C . ILE A 1 100 ? 13.277 -1.326 -19.483 1.00 74.19 100 ILE A C 1
ATOM 763 O O . ILE A 1 100 ? 12.671 -1.986 -20.320 1.00 74.19 100 ILE A O 1
ATOM 767 N N . ARG A 1 101 ? 14.482 -0.797 -19.733 1.00 71.88 101 ARG A N 1
ATOM 768 C CA . ARG A 1 101 ? 15.191 -0.967 -21.018 1.00 71.88 101 ARG A CA 1
ATOM 769 C C . ARG A 1 101 ? 15.568 -2.422 -21.308 1.00 71.88 101 ARG A C 1
ATOM 771 O O . ARG A 1 101 ? 15.702 -2.801 -22.463 1.00 71.88 101 ARG A O 1
ATOM 778 N N . GLN A 1 102 ? 15.755 -3.212 -20.257 1.00 79.69 102 GLN A N 1
ATOM 779 C CA . GLN A 1 102 ? 16.045 -4.634 -20.321 1.00 79.69 102 GLN A CA 1
ATOM 780 C C . GLN A 1 102 ? 14.759 -5.425 -20.080 1.00 79.69 102 GLN A C 1
ATOM 782 O O . GLN A 1 102 ? 14.037 -5.157 -19.117 1.00 79.69 102 GLN A O 1
ATOM 787 N N . SER A 1 103 ? 14.492 -6.409 -20.940 1.00 76.38 103 SER A N 1
ATOM 788 C CA . SER A 1 103 ? 13.394 -7.350 -20.729 1.00 76.38 103 SER A CA 1
ATOM 789 C C . SER A 1 103 ? 13.564 -8.054 -19.380 1.00 76.38 103 SER A C 1
ATOM 791 O O . SER A 1 103 ? 14.693 -8.423 -19.035 1.00 76.38 103 SER A O 1
ATOM 793 N N . PRO A 1 104 ? 12.481 -8.265 -18.613 1.00 81.62 104 PRO A N 1
ATOM 794 C CA . PRO A 1 104 ? 12.576 -9.004 -17.366 1.00 81.62 104 PRO A CA 1
ATOM 795 C C . PRO A 1 104 ? 13.137 -10.418 -17.622 1.00 81.62 104 PRO A C 1
ATOM 797 O O . PRO A 1 104 ? 12.897 -10.978 -18.697 1.00 81.62 104 PRO A O 1
ATOM 800 N N . PRO A 1 105 ? 13.875 -10.998 -16.656 1.00 82.75 105 PRO A N 1
ATOM 801 C CA . PRO A 1 105 ? 14.282 -12.399 -16.690 1.00 82.75 105 PRO A CA 1
ATOM 802 C C . PRO A 1 105 ? 13.124 -13.338 -17.047 1.00 82.75 105 PRO A C 1
ATOM 804 O O . PRO A 1 105 ? 11.960 -13.046 -16.755 1.00 82.75 105 PRO A O 1
ATOM 807 N N . SER A 1 106 ? 13.444 -14.468 -17.679 1.00 83.12 106 SER A N 1
ATOM 808 C CA . SER A 1 106 ? 12.450 -15.407 -18.217 1.00 83.12 106 SER A CA 1
ATOM 809 C C . SER A 1 106 ? 11.467 -15.922 -17.157 1.00 83.12 106 SER A C 1
ATOM 811 O O . SER A 1 106 ? 10.288 -16.126 -17.441 1.00 83.12 106 SER A O 1
ATOM 813 N N . GLU A 1 107 ? 11.924 -16.010 -15.912 1.00 81.31 107 GLU A N 1
ATOM 814 C CA . GLU A 1 107 ? 11.184 -16.416 -14.720 1.00 81.31 107 GLU A CA 1
ATOM 815 C C . GLU A 1 107 ? 10.079 -15.417 -14.342 1.00 81.31 107 GLU A C 1
ATOM 817 O O . GLU A 1 107 ? 9.140 -15.753 -13.619 1.00 81.31 107 GLU A O 1
ATOM 822 N N . PHE A 1 108 ? 10.172 -14.176 -14.827 1.00 86.12 108 PHE A N 1
ATOM 823 C CA . PHE A 1 108 ? 9.217 -13.099 -14.570 1.00 86.12 108 PHE A CA 1
ATOM 824 C C . PHE A 1 108 ? 8.424 -12.696 -15.815 1.00 86.12 108 PHE A C 1
ATOM 826 O O . PHE A 1 108 ? 7.714 -11.692 -15.780 1.00 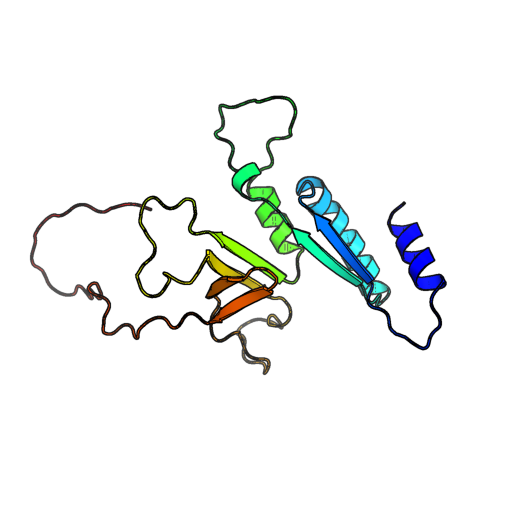86.12 108 PHE A O 1
ATOM 833 N N . ARG A 1 109 ? 8.514 -13.466 -16.905 1.00 83.94 109 ARG A N 1
ATOM 834 C CA . ARG A 1 109 ? 7.854 -13.158 -18.180 1.00 83.94 109 ARG A CA 1
ATOM 835 C C . ARG A 1 109 ? 6.333 -13.003 -18.057 1.00 83.94 109 ARG A C 1
ATOM 837 O O . ARG A 1 109 ? 5.755 -12.161 -18.734 1.00 83.94 109 ARG A O 1
ATOM 844 N N . ASP A 1 110 ? 5.699 -13.768 -17.171 1.00 86.19 110 ASP A N 1
ATOM 845 C CA . ASP A 1 110 ? 4.242 -13.739 -16.967 1.00 86.19 110 ASP A CA 1
ATOM 846 C C . ASP A 1 110 ? 3.787 -12.682 -15.941 1.00 86.19 110 ASP A C 1
ATOM 848 O O . ASP A 1 110 ? 2.606 -12.599 -15.582 1.00 86.19 110 ASP A O 1
ATOM 852 N N . LEU A 1 111 ? 4.724 -11.889 -15.416 1.00 90.19 111 LEU A N 1
ATOM 853 C CA . LEU A 1 111 ? 4.468 -10.859 -14.418 1.00 90.19 111 LEU A CA 1
ATOM 854 C C . LEU A 1 111 ? 4.440 -9.473 -15.057 1.00 90.19 111 LEU A C 1
ATOM 856 O O . LEU A 1 111 ? 5.225 -9.147 -15.937 1.00 90.19 111 LEU A O 1
ATOM 860 N N . VAL A 1 112 ? 3.570 -8.615 -14.529 1.00 91.44 112 VAL A N 1
ATOM 861 C CA . VAL A 1 112 ? 3.489 -7.195 -14.915 1.00 91.44 112 VAL A CA 1
ATOM 862 C C . VAL A 1 112 ? 4.447 -6.350 -14.068 1.00 91.44 112 VAL A C 1
ATOM 864 O O . VAL A 1 112 ? 4.881 -5.268 -14.468 1.00 91.44 112 VAL A O 1
ATOM 867 N N . GLY A 1 113 ? 4.793 -6.830 -12.873 1.00 92.06 113 GLY A N 1
ATOM 868 C CA . GLY A 1 113 ? 5.747 -6.153 -12.014 1.00 92.06 113 GLY A CA 1
ATOM 869 C C . GLY A 1 113 ? 5.956 -6.819 -10.663 1.00 92.06 113 GLY A C 1
ATOM 870 O O . GLY A 1 113 ? 5.513 -7.939 -10.399 1.00 92.06 113 GLY A O 1
ATOM 871 N N . ILE A 1 114 ? 6.633 -6.084 -9.783 1.00 91.38 114 ILE A N 1
ATOM 872 C CA . ILE A 1 114 ? 7.009 -6.517 -8.438 1.00 91.38 114 ILE A CA 1
ATOM 873 C C . ILE A 1 114 ? 6.293 -5.660 -7.398 1.00 91.38 114 ILE A C 1
ATOM 875 O O . ILE A 1 114 ? 6.395 -4.431 -7.393 1.00 91.38 114 ILE A O 1
ATOM 879 N N . LEU A 1 115 ? 5.616 -6.316 -6.465 1.00 92.19 115 LEU A N 1
ATOM 880 C CA . LEU A 1 115 ? 5.088 -5.742 -5.238 1.00 92.19 115 LEU A CA 1
ATOM 881 C C . LEU A 1 115 ? 6.105 -5.964 -4.116 1.00 92.19 115 LEU A C 1
ATOM 883 O O . LEU A 1 115 ? 6.546 -7.082 -3.863 1.00 92.19 115 LEU A O 1
ATOM 887 N N . ARG A 1 116 ? 6.475 -4.895 -3.417 1.00 89.31 116 ARG A N 1
ATOM 888 C CA . ARG A 1 116 ? 7.371 -4.942 -2.261 1.00 89.31 116 ARG A CA 1
ATOM 889 C C . ARG A 1 116 ? 6.670 -4.416 -1.025 1.00 89.31 116 ARG A C 1
ATOM 891 O O . ARG A 1 116 ? 6.092 -3.328 -1.052 1.00 89.31 116 ARG A O 1
ATOM 898 N N . ILE A 1 117 ? 6.792 -5.155 0.065 1.00 88.81 117 ILE A N 1
ATOM 899 C CA . ILE A 1 117 ? 6.326 -4.739 1.383 1.00 88.81 117 ILE A CA 1
ATOM 900 C C . ILE A 1 117 ? 7.458 -3.955 2.053 1.00 88.81 117 ILE A C 1
ATOM 902 O O . ILE A 1 117 ? 8.542 -4.488 2.277 1.00 88.81 117 ILE A O 1
ATOM 906 N N . ARG A 1 118 ? 7.230 -2.670 2.340 1.00 84.94 118 ARG A N 1
ATOM 907 C CA . ARG A 1 118 ? 8.221 -1.772 2.964 1.00 84.94 118 ARG A CA 1
ATOM 908 C C . ARG A 1 118 ? 8.042 -1.652 4.475 1.00 84.94 118 ARG A C 1
ATOM 910 O O . ARG A 1 118 ? 9.027 -1.452 5.174 1.00 84.94 118 ARG A O 1
ATOM 917 N N . LYS A 1 119 ? 6.803 -1.729 4.965 1.00 84.69 119 LYS A N 1
ATOM 918 C CA . LYS A 1 119 ? 6.451 -1.634 6.390 1.00 84.69 119 LYS A CA 1
ATOM 919 C C . LYS A 1 119 ? 5.159 -2.405 6.654 1.00 84.69 119 LYS A C 1
ATOM 921 O O . LYS A 1 119 ? 4.243 -2.313 5.840 1.00 84.69 119 LYS A O 1
ATOM 926 N N . LEU A 1 120 ? 5.082 -3.095 7.791 1.00 83.44 120 LEU A N 1
ATOM 927 C CA . LEU A 1 120 ? 3.866 -3.692 8.352 1.00 83.44 120 LEU A CA 1
ATOM 928 C C . LEU A 1 120 ? 3.899 -3.556 9.879 1.00 83.44 120 LEU A C 1
ATOM 930 O O . LEU A 1 120 ? 4.748 -4.154 10.533 1.00 83.44 120 LEU A O 1
ATOM 934 N N . SER A 1 121 ? 2.985 -2.775 10.451 1.00 67.94 121 SER A N 1
ATOM 935 C CA . SER A 1 121 ? 2.956 -2.480 11.889 1.00 67.94 121 SER A CA 1
ATOM 936 C C . SER A 1 121 ? 2.409 -3.636 12.730 1.00 67.94 121 SER A C 1
ATOM 938 O O . SER A 1 121 ? 2.777 -3.749 13.891 1.00 67.94 121 SER A O 1
ATOM 940 N N . LEU A 1 122 ? 1.592 -4.527 12.154 1.00 57.19 122 LEU A N 1
ATOM 941 C CA . LEU A 1 122 ? 1.087 -5.734 12.833 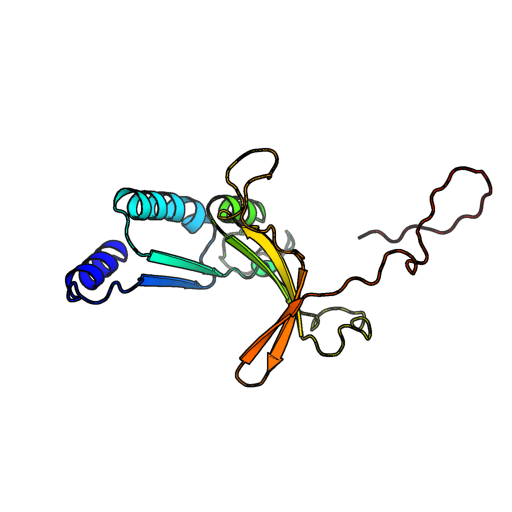1.00 57.19 122 LEU A CA 1
ATOM 942 C C . LEU A 1 122 ? 2.182 -6.795 13.075 1.00 57.19 122 LEU A C 1
ATOM 944 O O . LEU A 1 122 ? 1.988 -7.691 13.884 1.00 57.19 122 LEU A O 1
ATOM 948 N N . CYS A 1 123 ? 3.346 -6.664 12.427 1.00 48.25 123 CYS A N 1
ATOM 949 C CA . CYS A 1 123 ? 4.551 -7.463 12.693 1.00 48.25 123 CYS A CA 1
ATOM 950 C C . CYS A 1 123 ? 5.577 -6.713 13.565 1.00 48.25 123 CYS A C 1
ATOM 952 O O . CYS A 1 123 ? 6.722 -7.141 13.670 1.00 48.25 123 CYS A O 1
ATOM 954 N N . SER A 1 124 ? 5.206 -5.561 14.129 1.00 41.31 124 SER A N 1
ATOM 955 C CA . SER A 1 124 ? 6.099 -4.691 14.892 1.00 41.31 124 SER A CA 1
ATOM 956 C C . SER A 1 124 ? 5.539 -4.480 16.295 1.00 41.31 124 SER A C 1
ATOM 958 O O . SER A 1 124 ? 5.140 -3.373 16.652 1.00 41.31 124 SER A O 1
ATOM 960 N N . ILE A 1 125 ? 5.543 -5.542 17.099 1.00 38.22 125 ILE A N 1
ATOM 961 C CA . ILE A 1 125 ? 5.563 -5.406 18.555 1.00 38.22 125 ILE A CA 1
ATOM 962 C C . ILE A 1 125 ? 7.011 -5.661 18.984 1.00 38.22 125 ILE A C 1
ATOM 964 O O . ILE A 1 125 ? 7.415 -6.787 19.233 1.00 38.22 125 ILE A O 1
ATOM 968 N N . ASN A 1 126 ? 7.757 -4.555 19.020 1.00 34.28 126 ASN A N 1
ATOM 969 C CA . ASN A 1 126 ? 9.043 -4.335 19.682 1.00 34.28 126 ASN A CA 1
ATOM 970 C C . ASN A 1 126 ? 10.283 -5.102 19.170 1.00 34.28 126 ASN A C 1
ATOM 972 O O . ASN A 1 126 ? 10.215 -6.167 18.575 1.00 34.28 126 ASN A O 1
ATOM 976 N N . HIS A 1 127 ? 11.429 -4.441 19.359 1.00 38.62 127 HIS A N 1
ATOM 977 C CA . HIS A 1 127 ? 12.809 -4.936 19.322 1.00 38.62 127 HIS A CA 1
ATOM 978 C C . HIS A 1 127 ? 12.995 -6.455 19.191 1.00 38.62 127 HIS A C 1
ATOM 980 O O . HIS A 1 127 ? 12.486 -7.195 20.018 1.00 38.62 127 HIS A O 1
ATOM 986 N N . TYR A 1 128 ? 13.824 -6.889 18.228 1.00 38.31 128 TYR A N 1
ATOM 987 C CA . TYR A 1 128 ? 14.209 -8.298 18.044 1.00 38.31 128 TYR A CA 1
ATOM 988 C C . TYR A 1 128 ? 12.984 -9.227 17.966 1.00 38.31 128 TYR A C 1
ATOM 990 O O . TYR A 1 128 ? 12.610 -9.886 18.925 1.00 38.31 128 TYR A O 1
ATOM 998 N N . GLY A 1 129 ? 12.331 -9.241 16.800 1.00 32.28 129 GLY A N 1
ATOM 999 C CA . GLY A 1 129 ? 11.072 -9.950 16.580 1.00 32.28 129 GLY A CA 1
ATOM 1000 C C . GLY A 1 129 ? 11.171 -11.468 16.739 1.00 32.28 129 GLY A C 1
ATOM 1001 O O . GLY A 1 129 ? 11.333 -12.177 15.750 1.00 32.28 129 GLY A O 1
ATOM 1002 N N . ASP A 1 130 ? 10.975 -11.934 17.967 1.00 36.91 130 ASP A N 1
ATOM 1003 C CA . ASP A 1 130 ? 10.440 -13.248 18.304 1.00 36.91 130 ASP A CA 1
ATOM 1004 C C . ASP A 1 130 ? 9.159 -13.062 19.129 1.00 36.91 130 ASP A C 1
ATOM 1006 O O . ASP A 1 130 ? 9.147 -13.136 20.351 1.00 36.91 130 ASP A O 1
ATOM 1010 N N . THR A 1 131 ? 8.055 -12.749 18.450 1.00 35.47 131 THR A N 1
ATOM 1011 C CA . THR A 1 131 ? 6.709 -13.026 18.966 1.00 35.47 131 THR A CA 1
ATOM 1012 C C . THR A 1 131 ? 5.796 -13.419 17.805 1.00 35.47 131 THR A C 1
ATOM 1014 O O . THR A 1 131 ? 5.304 -12.595 17.040 1.00 35.47 131 THR A O 1
ATOM 1017 N N . LYS A 1 132 ? 5.636 -14.735 17.635 1.00 43.03 132 LYS A N 1
ATOM 1018 C CA . LYS A 1 132 ? 4.465 -15.473 17.118 1.00 43.03 132 LYS A CA 1
ATOM 1019 C C . LYS A 1 132 ? 3.393 -14.668 16.346 1.00 43.03 132 LYS A C 1
ATOM 1021 O O . LYS A 1 132 ? 2.242 -14.614 16.755 1.00 43.03 132 LYS A O 1
ATOM 1026 N N . SER A 1 133 ? 3.745 -14.119 15.184 1.00 44.22 133 SER A N 1
ATOM 1027 C CA . SER A 1 133 ? 2.830 -13.881 14.054 1.00 44.22 133 SER A CA 1
ATOM 1028 C C . SER A 1 133 ? 3.658 -13.609 12.795 1.00 44.22 133 SER A C 1
ATOM 1030 O O . SER A 1 133 ? 3.856 -12.464 12.393 1.00 44.22 133 SER A O 1
ATOM 1032 N N . MET A 1 134 ? 4.200 -14.701 12.241 1.00 49.78 134 MET A N 1
ATOM 1033 C CA . MET A 1 134 ? 4.771 -14.877 10.897 1.00 49.78 134 MET A CA 1
ATOM 1034 C C . MET A 1 134 ? 5.169 -13.581 10.172 1.00 49.78 134 MET A C 1
ATOM 1036 O O . MET A 1 134 ? 4.382 -12.987 9.432 1.00 49.78 134 MET A O 1
ATOM 1040 N N . ARG A 1 135 ? 6.439 -13.180 10.317 1.00 52.22 135 ARG A N 1
ATOM 1041 C CA . ARG A 1 135 ? 7.094 -12.316 9.325 1.00 52.22 135 ARG A CA 1
ATOM 1042 C C . ARG A 1 135 ? 6.826 -12.923 7.939 1.00 52.22 135 ARG A C 1
ATOM 1044 O O . ARG A 1 135 ? 7.025 -14.129 7.789 1.00 52.22 135 ARG A O 1
ATOM 1051 N N . PRO A 1 136 ? 6.364 -12.150 6.940 1.00 55.56 136 PRO A N 1
ATOM 1052 C CA . PRO A 1 136 ? 6.075 -12.721 5.633 1.00 55.56 136 PRO A CA 1
ATOM 1053 C C . PRO A 1 136 ? 7.339 -13.387 5.076 1.00 55.56 136 PRO A C 1
ATOM 1055 O O . PRO A 1 136 ? 8.415 -12.786 5.106 1.00 55.56 136 PRO A O 1
ATOM 1058 N N . LEU A 1 137 ? 7.188 -14.623 4.581 1.00 55.72 137 LEU A N 1
ATOM 1059 C CA . LEU A 1 137 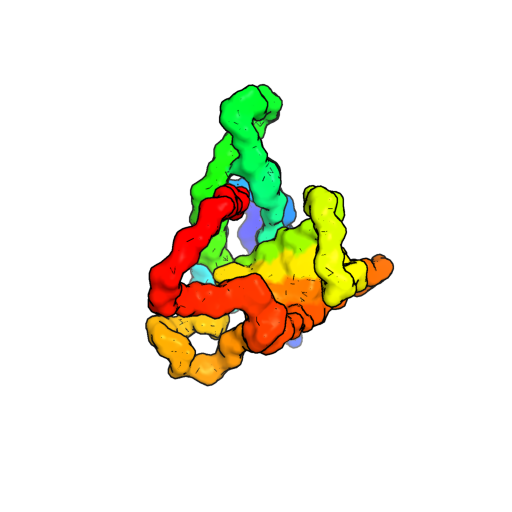? 8.274 -15.470 4.056 1.00 55.72 137 LEU A CA 1
ATOM 1060 C C . LEU A 1 137 ? 9.108 -14.759 2.980 1.00 55.72 137 LEU A C 1
ATOM 1062 O O . LEU A 1 137 ? 10.289 -15.038 2.809 1.00 55.72 137 LEU A O 1
ATOM 1066 N N . SER A 1 138 ? 8.498 -13.794 2.289 1.00 62.25 138 SER A N 1
ATOM 1067 C CA . SER A 1 138 ? 9.170 -12.867 1.390 1.00 62.25 138 SER A CA 1
ATOM 1068 C C . SER A 1 138 ? 8.615 -11.452 1.555 1.00 62.25 138 SER A C 1
ATOM 1070 O O . SER A 1 138 ? 7.431 -11.246 1.811 1.00 62.25 138 SER A O 1
ATOM 1072 N N . LEU A 1 139 ? 9.472 -10.448 1.359 1.00 78.06 139 LEU A N 1
ATOM 1073 C CA . LEU A 1 139 ? 9.073 -9.039 1.240 1.00 78.06 139 LEU A CA 1
ATOM 1074 C C . LEU A 1 139 ? 8.852 -8.617 -0.221 1.00 78.06 139 LEU A C 1
ATOM 1076 O O . LEU A 1 139 ? 8.507 -7.460 -0.477 1.00 78.06 139 LEU A O 1
ATOM 1080 N N . LYS A 1 140 ? 9.073 -9.530 -1.176 1.00 85.19 140 LYS A N 1
ATOM 1081 C CA . LYS A 1 140 ? 8.975 -9.305 -2.622 1.00 85.19 140 LYS A CA 1
ATOM 1082 C C . LYS A 1 140 ? 8.037 -10.338 -3.252 1.00 85.19 140 LYS A C 1
ATOM 1084 O O . LYS A 1 140 ? 8.230 -11.544 -3.116 1.00 85.19 140 LYS A O 1
ATOM 1089 N N . PHE A 1 141 ? 7.060 -9.841 -3.990 1.00 90.06 141 PHE A N 1
ATOM 1090 C CA . PHE A 1 141 ? 6.037 -10.627 -4.664 1.00 90.06 141 PHE A CA 1
ATOM 1091 C C . PHE A 1 141 ? 5.966 -10.205 -6.125 1.00 90.06 141 PHE A C 1
ATOM 1093 O O . PHE A 1 141 ? 6.141 -9.030 -6.443 1.00 90.06 141 PHE A O 1
ATOM 1100 N N . GLY A 1 142 ? 5.695 -11.151 -7.011 1.00 92.56 142 GLY A N 1
ATOM 1101 C CA . GLY A 1 142 ? 5.298 -10.856 -8.376 1.00 92.56 142 GLY A CA 1
ATOM 1102 C C . GLY A 1 142 ? 3.824 -10.498 -8.391 1.00 92.56 142 GLY A C 1
ATOM 1103 O O . GLY A 1 142 ? 3.045 -11.084 -7.638 1.00 92.56 142 GLY A O 1
ATOM 1104 N N . PHE A 1 143 ? 3.420 -9.556 -9.235 1.00 93.31 143 PHE A N 1
ATOM 1105 C CA . PHE A 1 143 ? 2.008 -9.377 -9.535 1.00 93.31 143 PHE A CA 1
ATOM 1106 C C . PHE A 1 143 ? 1.752 -9.452 -11.033 1.00 93.31 143 PHE A C 1
ATOM 1108 O O . PHE A 1 143 ? 2.539 -8.972 -11.852 1.00 93.31 143 PHE A O 1
ATOM 1115 N N . LYS A 1 144 ? 0.613 -10.043 -11.375 1.00 93.75 144 LYS A N 1
ATOM 1116 C CA . LYS A 1 144 ? 0.092 -10.113 -12.734 1.00 93.75 144 LYS A CA 1
ATOM 1117 C C . LYS A 1 144 ? -1.329 -9.583 -12.748 1.00 93.75 144 LYS A C 1
ATOM 1119 O O . LYS A 1 144 ? -2.116 -9.858 -11.839 1.00 93.75 144 LYS A O 1
ATOM 1124 N N . ARG A 1 145 ? -1.649 -8.789 -13.761 1.00 89.44 145 ARG A N 1
ATOM 1125 C CA . ARG A 1 145 ? -2.999 -8.278 -13.971 1.00 89.44 145 ARG A CA 1
ATOM 1126 C C . ARG A 1 145 ? -3.645 -9.106 -15.070 1.00 89.44 145 ARG A C 1
ATOM 1128 O O . ARG A 1 145 ? -3.242 -9.018 -16.219 1.00 89.44 145 ARG A O 1
ATOM 1135 N N . ASP A 1 146 ? -4.650 -9.874 -14.691 1.00 87.69 146 ASP A N 1
ATOM 1136 C CA . ASP A 1 146 ? -5.587 -10.483 -15.624 1.00 87.69 146 ASP A CA 1
ATOM 1137 C C . ASP A 1 146 ? -6.748 -9.501 -15.894 1.00 87.69 146 ASP A C 1
ATOM 1139 O O . ASP A 1 146 ? -6.870 -8.476 -15.210 1.00 87.69 146 ASP A O 1
ATOM 1143 N N . ALA A 1 147 ? -7.636 -9.793 -16.847 1.00 88.62 147 ALA A N 1
ATOM 1144 C CA . ALA A 1 147 ? -8.670 -8.851 -17.302 1.00 88.62 147 ALA A CA 1
ATOM 1145 C C . ALA A 1 147 ? -9.530 -8.260 -16.160 1.00 88.62 147 ALA A C 1
ATOM 1147 O O . ALA A 1 147 ? -9.935 -7.097 -16.215 1.00 88.62 147 ALA A O 1
ATOM 1148 N N . ARG A 1 148 ? -9.798 -9.043 -15.103 1.00 90.94 148 ARG A N 1
ATOM 1149 C CA . ARG A 1 148 ? -10.624 -8.634 -13.946 1.00 90.94 148 ARG A CA 1
ATOM 1150 C C . ARG A 1 148 ? -9.990 -8.903 -12.580 1.00 90.94 148 ARG A C 1
ATOM 1152 O O . ARG A 1 148 ? -10.624 -8.639 -11.561 1.00 90.94 148 ARG A O 1
ATOM 1159 N N . LYS A 1 149 ? -8.780 -9.465 -12.531 1.00 93.19 149 LYS A N 1
ATOM 1160 C CA . LYS A 1 149 ? -8.162 -9.933 -11.282 1.00 93.19 149 LYS A CA 1
ATOM 1161 C C . LYS A 1 149 ? -6.699 -9.517 -11.215 1.00 93.19 149 LYS A C 1
ATOM 1163 O O . LYS A 1 149 ? -5.975 -9.601 -12.200 1.00 93.19 149 LYS A O 1
ATOM 1168 N N . LEU A 1 150 ? -6.264 -9.090 -10.034 1.00 92.12 150 LEU A N 1
ATOM 1169 C CA . LEU A 1 150 ? -4.852 -8.901 -9.721 1.00 92.12 150 LEU A CA 1
ATOM 1170 C C . LEU A 1 150 ? -4.366 -10.147 -8.977 1.00 92.12 150 LEU A C 1
ATOM 1172 O O . LEU A 1 150 ? -4.793 -10.394 -7.851 1.00 92.12 150 LEU A O 1
ATOM 1176 N N . GLY A 1 151 ? -3.506 -10.934 -9.615 1.00 92.38 151 GLY A N 1
ATOM 1177 C CA . GLY A 1 151 ? -2.819 -12.052 -8.977 1.00 92.38 151 GLY A CA 1
ATOM 1178 C C . GLY A 1 151 ? -1.531 -11.570 -8.322 1.00 92.38 151 GLY A C 1
ATOM 1179 O O . GLY A 1 151 ? -0.767 -10.841 -8.951 1.00 92.38 151 GLY A O 1
ATOM 1180 N N . ILE A 1 152 ? -1.285 -11.981 -7.080 1.00 91.50 152 ILE A N 1
ATOM 1181 C CA . ILE A 1 152 ? -0.027 -11.748 -6.362 1.00 91.50 152 ILE A CA 1
ATOM 1182 C C . ILE A 1 152 ? 0.572 -13.121 -6.063 1.00 91.50 152 ILE A C 1
ATOM 1184 O O . ILE A 1 152 ? -0.102 -13.961 -5.470 1.00 91.50 152 ILE A O 1
ATOM 1188 N N . GLN A 1 153 ? 1.815 -13.352 -6.476 1.00 88.56 153 GLN A N 1
ATOM 1189 C CA . GLN A 1 153 ? 2.532 -14.608 -6.264 1.00 88.56 153 GLN A CA 1
ATOM 1190 C C . GLN A 1 153 ? 3.838 -14.364 -5.511 1.00 88.56 153 GLN A C 1
ATOM 1192 O O . GLN A 1 153 ? 4.510 -13.349 -5.709 1.00 88.56 153 GLN A O 1
ATOM 1197 N N . MET A 1 154 ? 4.205 -15.294 -4.634 1.00 86.12 154 MET A N 1
ATOM 1198 C CA . MET A 1 154 ? 5.502 -15.256 -3.967 1.00 86.12 154 MET A CA 1
ATOM 1199 C C . MET A 1 154 ? 6.606 -15.493 -5.001 1.00 86.12 154 MET A C 1
ATOM 1201 O O . MET A 1 154 ? 6.497 -16.393 -5.829 1.00 86.12 154 MET A O 1
ATOM 1205 N N . LEU A 1 155 ? 7.648 -14.661 -4.979 1.00 82.88 155 LEU A N 1
ATOM 1206 C CA . LEU A 1 155 ? 8.828 -14.904 -5.803 1.00 82.88 155 LEU A CA 1
ATOM 1207 C C . LEU A 1 155 ? 9.722 -15.895 -5.067 1.00 82.88 155 LEU A C 1
ATOM 1209 O O . LEU A 1 155 ? 10.171 -15.608 -3.958 1.00 82.88 155 LEU A O 1
ATOM 1213 N N . HIS A 1 156 ? 9.980 -17.037 -5.691 1.00 72.62 156 HIS A N 1
ATOM 1214 C CA . HIS A 1 156 ? 11.036 -17.938 -5.262 1.00 72.62 156 HIS A CA 1
ATOM 1215 C C . HIS A 1 156 ? 12.339 -17.391 -5.841 1.00 72.62 156 HIS A C 1
ATOM 1217 O O . HIS A 1 156 ? 12.513 -17.359 -7.056 1.00 72.62 156 HIS A O 1
ATOM 1223 N N . LEU A 1 157 ? 13.218 -16.875 -4.982 1.00 63.59 157 LEU A N 1
ATOM 1224 C CA . LEU A 1 157 ? 14.598 -16.639 -5.391 1.00 63.59 157 LEU A CA 1
ATOM 1225 C C . LEU A 1 157 ? 15.241 -18.021 -5.573 1.00 63.59 157 LEU A C 1
ATOM 1227 O O . LEU A 1 157 ? 15.044 -18.869 -4.695 1.00 63.59 157 LEU A O 1
ATOM 1231 N N . PRO A 1 158 ? 15.944 -18.286 -6.688 1.00 55.72 158 PRO A N 1
ATOM 1232 C CA . PRO A 1 158 ? 16.711 -19.514 -6.804 1.00 55.72 158 PRO A CA 1
ATOM 1233 C C . PRO A 1 158 ? 17.704 -19.589 -5.630 1.00 55.72 158 PRO A C 1
ATOM 1235 O O . PRO A 1 158 ? 18.199 -18.543 -5.198 1.00 55.72 158 PRO A O 1
ATOM 1238 N N . PRO A 1 159 ? 17.959 -20.787 -5.075 1.00 56.72 159 PRO A N 1
ATOM 1239 C CA . PRO A 1 159 ? 18.966 -20.959 -4.034 1.00 56.72 159 PRO A CA 1
ATOM 1240 C C . PRO A 1 159 ? 20.297 -20.364 -4.508 1.00 56.72 159 PRO A C 1
ATOM 1242 O O . PRO A 1 159 ? 20.660 -20.497 -5.678 1.00 56.72 159 PRO A O 1
ATOM 1245 N N . GLU A 1 160 ? 20.996 -19.676 -3.604 1.00 55.50 160 GLU A N 1
ATOM 1246 C CA . GLU A 1 160 ? 22.159 -18.827 -3.917 1.00 55.50 160 GLU A CA 1
ATOM 1247 C C . GLU A 1 160 ? 23.323 -19.568 -4.603 1.00 55.50 160 GLU A C 1
ATOM 1249 O O . GLU A 1 160 ? 24.206 -18.918 -5.160 1.00 55.50 160 GLU A O 1
ATOM 1254 N N . GLU A 1 161 ? 23.296 -20.904 -4.639 1.00 51.53 161 GLU A N 1
ATOM 1255 C CA . GLU A 1 161 ? 24.287 -21.776 -5.285 1.00 51.53 161 GLU A CA 1
ATOM 1256 C C . GLU A 1 161 ? 24.450 -21.534 -6.799 1.00 51.53 161 GLU A C 1
ATOM 1258 O O . GLU A 1 161 ? 25.488 -21.877 -7.354 1.00 51.53 161 GLU A O 1
ATOM 1263 N N . ASN A 1 162 ? 23.483 -20.884 -7.461 1.00 46.72 162 ASN A N 1
ATOM 1264 C CA . ASN A 1 162 ? 23.541 -20.577 -8.899 1.00 46.72 162 ASN A CA 1
ATOM 1265 C C . ASN A 1 162 ? 23.798 -19.092 -9.221 1.00 46.72 162 ASN A C 1
ATOM 1267 O O . ASN A 1 162 ? 23.588 -18.662 -10.356 1.00 46.72 162 ASN A O 1
ATOM 1271 N N . SER A 1 163 ? 24.243 -18.291 -8.249 1.00 40.38 163 SER A N 1
ATOM 1272 C CA . SER A 1 163 ? 24.655 -16.901 -8.489 1.00 40.38 163 SER A CA 1
ATOM 1273 C C . SER A 1 163 ? 26.103 -16.888 -9.006 1.00 40.38 163 SER A C 1
ATOM 1275 O O . SER A 1 163 ? 27.004 -17.213 -8.231 1.00 40.38 163 SER A O 1
ATOM 1277 N N . PRO A 1 164 ? 26.402 -16.489 -10.259 1.00 47.03 164 PRO A N 1
ATOM 1278 C CA . PRO A 1 164 ? 27.778 -16.407 -10.759 1.00 47.03 164 PRO A CA 1
ATOM 1279 C C . PRO A 1 164 ? 28.498 -15.150 -10.231 1.00 47.03 164 PRO A C 1
ATOM 1281 O O . PRO A 1 164 ? 29.046 -14.364 -11.002 1.00 47.03 164 PRO A O 1
ATOM 1284 N N . SER A 1 165 ? 28.450 -14.916 -8.917 1.00 44.84 165 SER A N 1
ATOM 1285 C CA . SER A 1 165 ? 29.150 -13.816 -8.235 1.00 44.84 165 SER A CA 1
ATOM 1286 C C . SER A 1 165 ? 29.071 -13.920 -6.704 1.00 44.84 165 SER A C 1
ATOM 1288 O O . SER A 1 165 ? 28.903 -12.931 -5.998 1.00 44.84 165 SER A O 1
ATOM 1290 N N . GLY A 1 166 ? 29.270 -15.123 -6.162 1.00 38.91 166 GLY A N 1
ATOM 1291 C CA . GLY A 1 166 ? 29.732 -15.315 -4.785 1.00 38.91 166 GLY A CA 1
ATOM 1292 C C . GLY A 1 166 ? 31.260 -15.242 -4.711 1.00 38.91 166 GLY A C 1
ATOM 1293 O O . GLY A 1 166 ? 31.904 -16.236 -4.395 1.00 38.91 166 GLY A O 1
ATOM 1294 N N . SER A 1 167 ? 31.863 -14.096 -5.051 1.00 38.25 167 SER A N 1
ATOM 1295 C CA . SER A 1 167 ? 33.311 -13.898 -4.879 1.00 38.25 167 SER A CA 1
ATOM 1296 C C . SER A 1 167 ? 33.608 -13.563 -3.419 1.00 38.25 167 SER A C 1
ATOM 1298 O O . SER A 1 167 ? 33.698 -12.399 -3.031 1.00 38.25 167 SER A O 1
ATOM 1300 N N . GLY A 1 168 ? 33.767 -14.597 -2.597 1.00 42.09 168 GLY A N 1
ATOM 1301 C CA . GLY A 1 168 ? 34.544 -14.494 -1.369 1.00 42.09 168 GLY A CA 1
ATOM 1302 C C . GLY A 1 168 ? 36.017 -14.332 -1.734 1.00 42.09 168 GLY A C 1
ATOM 1303 O O . GLY A 1 168 ? 36.718 -15.320 -1.916 1.00 42.09 168 GLY A O 1
ATOM 1304 N N . THR A 1 169 ? 36.494 -13.096 -1.879 1.00 39.69 169 THR A N 1
ATOM 1305 C CA . THR A 1 169 ? 37.911 -12.832 -2.161 1.00 39.69 169 THR A CA 1
ATOM 1306 C C . THR A 1 169 ? 38.713 -12.800 -0.857 1.00 39.69 169 THR A C 1
ATOM 1308 O O . THR A 1 169 ? 38.877 -11.752 -0.237 1.00 39.69 169 THR A O 1
ATOM 1311 N N . GLN A 1 170 ? 39.261 -13.952 -0.465 1.00 39.56 170 GLN A N 1
ATOM 1312 C CA . GLN A 1 170 ? 40.631 -14.030 0.048 1.00 39.56 170 GLN A CA 1
ATOM 1313 C C . GLN A 1 170 ? 41.494 -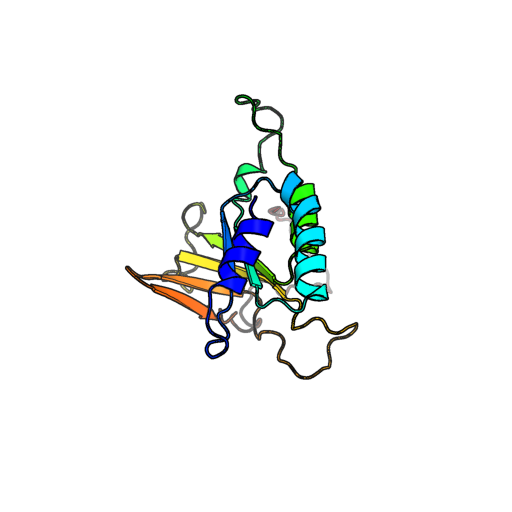14.605 -1.085 1.00 39.56 170 GLN A C 1
ATOM 1315 O O . GLN A 1 170 ? 41.227 -15.709 -1.544 1.00 39.56 170 GLN A O 1
ATOM 1320 N N . GLY A 1 171 ? 42.524 -13.867 -1.518 1.00 32.91 171 GLY A N 1
ATOM 1321 C CA . GLY A 1 171 ? 43.613 -14.412 -2.344 1.00 32.91 171 GLY A CA 1
ATOM 1322 C C . GLY A 1 171 ? 43.778 -13.813 -3.747 1.00 32.91 171 GLY A C 1
ATOM 1323 O O . GLY A 1 171 ? 43.302 -14.366 -4.723 1.00 32.91 171 GLY A O 1
ATOM 1324 N N . ASN A 1 172 ? 44.495 -12.688 -3.809 1.00 38.81 172 ASN A N 1
ATOM 1325 C CA . ASN A 1 172 ? 45.528 -12.310 -4.788 1.00 38.81 172 ASN A CA 1
ATOM 1326 C C . ASN A 1 172 ? 45.451 -12.847 -6.245 1.00 38.81 172 ASN A C 1
ATOM 1328 O O . ASN A 1 172 ? 45.752 -14.008 -6.505 1.00 38.81 172 ASN A O 1
ATOM 1332 N N . GLY A 1 173 ? 45.234 -11.947 -7.214 1.00 32.03 173 GLY A N 1
ATOM 1333 C CA . GLY A 1 173 ? 45.482 -12.202 -8.642 1.00 32.03 173 GLY A CA 1
ATOM 1334 C C . GLY A 1 173 ? 44.720 -11.226 -9.537 1.00 32.03 173 GLY A C 1
ATOM 1335 O O . GLY A 1 173 ? 43.506 -11.322 -9.660 1.00 32.03 173 GLY A O 1
ATOM 133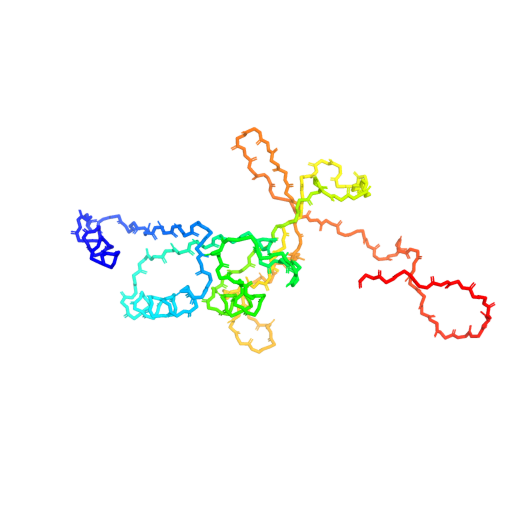6 N N . GLY A 1 174 ? 45.417 -10.237 -10.099 1.00 38.66 174 GLY A N 1
ATOM 1337 C CA . GLY A 1 174 ? 44.809 -9.119 -10.821 1.00 38.66 174 GLY A CA 1
ATOM 1338 C C . GLY A 1 174 ? 44.181 -9.479 -12.169 1.00 38.66 174 GLY A C 1
ATOM 1339 O O . GLY A 1 174 ? 44.695 -10.328 -12.881 1.00 38.66 174 GLY A O 1
ATOM 1340 N N . SER A 1 175 ? 43.114 -8.752 -12.516 1.00 36.66 175 SER A N 1
ATOM 1341 C CA . SER A 1 175 ? 42.818 -8.223 -13.855 1.00 36.66 175 SER A CA 1
ATOM 1342 C C . SER A 1 175 ? 41.643 -7.245 -13.751 1.00 36.66 175 SER A C 1
ATOM 1344 O O . SER A 1 175 ? 40.599 -7.542 -13.180 1.00 36.66 175 SER A O 1
ATOM 1346 N N . THR A 1 176 ? 41.852 -6.044 -14.275 1.00 44.38 176 THR A N 1
ATOM 1347 C CA . THR A 1 176 ? 40.943 -4.893 -14.289 1.00 44.38 176 THR A CA 1
ATOM 1348 C C . THR A 1 176 ? 39.705 -5.115 -15.164 1.00 44.38 176 THR A C 1
ATOM 1350 O O . THR A 1 176 ? 39.849 -5.334 -16.365 1.00 44.38 176 THR A O 1
ATOM 1353 N N . ALA A 1 177 ? 38.503 -4.935 -14.608 1.00 37.09 177 ALA A N 1
ATOM 1354 C CA . ALA A 1 177 ? 37.293 -4.601 -15.365 1.00 37.09 177 ALA A CA 1
ATOM 1355 C C . ALA A 1 177 ? 36.341 -3.758 -14.493 1.00 37.09 177 ALA A C 1
ATOM 1357 O O . ALA A 1 177 ? 36.147 -4.044 -13.314 1.00 37.09 177 ALA A O 1
ATOM 1358 N N . ALA A 1 178 ? 35.833 -2.668 -15.073 1.00 40.16 178 ALA A N 1
ATOM 1359 C CA . ALA A 1 178 ? 35.193 -1.534 -14.403 1.00 40.16 178 ALA A CA 1
ATOM 1360 C C . ALA A 1 178 ? 33.811 -1.841 -13.774 1.00 40.16 178 ALA A C 1
ATOM 1362 O O . ALA A 1 178 ? 33.095 -2.707 -14.280 1.00 40.16 178 ALA A O 1
ATOM 1363 N N . PRO A 1 179 ? 33.398 -1.107 -12.719 1.00 37.59 179 PRO A N 1
ATOM 1364 C CA . PRO A 1 179 ? 32.105 -1.293 -12.070 1.00 37.59 179 PRO A CA 1
ATOM 1365 C C . PRO A 1 179 ? 30.982 -0.559 -12.822 1.00 37.59 179 PRO A C 1
ATOM 1367 O O . PRO A 1 179 ? 31.144 0.580 -13.257 1.00 37.59 179 PRO A O 1
ATOM 1370 N N . LEU A 1 180 ? 29.828 -1.218 -12.959 1.00 38.47 180 LEU A N 1
ATOM 1371 C CA . LEU A 1 180 ? 28.562 -0.580 -13.318 1.00 38.47 180 LEU A CA 1
ATOM 1372 C C . LEU A 1 180 ? 27.863 -0.133 -12.028 1.00 38.47 180 LEU A C 1
ATOM 1374 O O . LEU A 1 180 ? 27.432 -0.971 -11.237 1.00 38.47 180 LEU A O 1
ATOM 1378 N N . ASP A 1 181 ? 27.765 1.182 -11.842 1.00 37.62 181 ASP A N 1
ATOM 1379 C CA . ASP A 1 181 ? 27.035 1.831 -10.751 1.00 37.62 181 ASP A CA 1
ATOM 1380 C C . ASP A 1 181 ? 25.512 1.791 -10.988 1.00 37.62 181 ASP A C 1
ATOM 1382 O O . ASP A 1 181 ? 25.032 2.059 -12.095 1.00 37.62 181 ASP A O 1
ATOM 1386 N N . PHE A 1 182 ? 24.755 1.504 -9.923 1.00 40.53 182 PHE A N 1
ATOM 1387 C CA . PHE A 1 182 ? 23.320 1.791 -9.787 1.00 40.53 182 PHE A CA 1
ATOM 1388 C C . PHE A 1 182 ? 23.090 2.757 -8.626 1.00 40.53 182 PHE A C 1
ATOM 1390 O O . PHE A 1 182 ? 23.692 2.531 -7.551 1.00 40.53 182 PHE A O 1
#

Secondary structure (DSSP, 8-state):
-HHHHHHHHHHTS-TTS-PPEEEEEES--HHHHHHHHHHHHHHHHHTT--EEEEEE--GGGG---TT---TT-----HHHHHHHHHH-SEEEEEEESTT-SSPPPGGGTT-SEEEEEEEEGGG-SSSS--SSS---S-SEEEEEE-SS-EEEEE--PPPGGG-TT-----S-----------

Foldseek 3Di:
DVVVVVVVVVVPDDPPDLDAAEAEAEADQLVVCLPVLLVVVVVCVVVVRRYDYHYDHDVVQLPDDPPDPDDDDPNRHPVSVVSNVVSDQWDKDWDAPVPDPDDDPPLQNQFRTKIFTPHHNVQDPDDDDDDPDDDDPDRIWTWHDDPDDIDTGRDDDPPCPPPPDPPPDDDDDDDDDDDDDD

pLDDT: mean 71.15, std 20.32, range [32.03, 95.19]

Radius of gyration: 22.27 Å; chains: 1; bounding box: 74×48×42 Å

Sequence (182 aa):
KTMLHIRSILSSQPPTNQAVIRVALINPIPAYCIIALPLLLATIRSNSLPVVILVTTKPWCFIQPPNVTCGSTPSHSLKELFQLRRVCDAVLSTHGFDGIRQSPPSEFRDLVGILRIRKLSLCSINHYGDTKSMRPLSLKFGFKRDARKLGIQMLHLPPEENSPSGSGTQGNGGSTAAPLDF